Protein AF-A0A929SF60-F1 (afdb_monomer)

Radius of gyration: 30.26 Å; Cα contacts (8 Å, |Δi|>4): 138; chains: 1; bounding box: 80×78×51 Å

pLDDT: mean 71.95, std 26.66, range [25.8, 98.5]

Structure (mmCIF, N/CA/C/O backbone):
data_AF-A0A929SF60-F1
#
_entry.id   AF-A0A929SF60-F1
#
loop_
_atom_site.group_PDB
_atom_site.id
_atom_site.type_symbol
_atom_site.label_atom_id
_atom_site.label_alt_id
_atom_site.label_comp_id
_atom_site.label_asym_id
_atom_site.label_entity_id
_atom_site.label_seq_id
_atom_site.pdbx_PDB_ins_code
_atom_site.Cartn_x
_atom_site.Cartn_y
_atom_site.Cartn_z
_atom_site.occupancy
_atom_site.B_iso_or_equiv
_atom_site.auth_seq_id
_atom_site.auth_comp_id
_atom_site.auth_asym_id
_atom_site.auth_atom_id
_atom_site.pdbx_PDB_model_num
ATOM 1 N N . MET A 1 1 ? 50.864 25.978 -4.016 1.00 61.94 1 MET A N 1
ATOM 2 C CA . MET A 1 1 ? 49.832 26.720 -3.257 1.00 61.94 1 MET A CA 1
ATOM 3 C C . MET A 1 1 ? 49.619 26.031 -1.925 1.00 61.94 1 MET A C 1
ATOM 5 O O . MET A 1 1 ? 49.206 24.877 -1.907 1.00 61.94 1 MET A O 1
ATOM 9 N N . ASP A 1 2 ? 49.943 26.700 -0.820 1.00 80.94 2 ASP A N 1
ATOM 10 C CA . ASP A 1 2 ? 49.807 26.101 0.508 1.00 80.94 2 ASP A CA 1
ATOM 11 C C . ASP A 1 2 ? 48.341 25.858 0.858 1.00 80.94 2 ASP A C 1
ATOM 13 O O . ASP A 1 2 ? 47.473 26.694 0.596 1.00 80.94 2 ASP A O 1
ATOM 17 N N . LYS A 1 3 ? 48.060 24.749 1.550 1.00 77.06 3 LYS A N 1
ATOM 18 C CA . LYS A 1 3 ? 46.711 24.427 2.057 1.00 77.06 3 LYS A CA 1
ATOM 19 C C . LYS A 1 3 ? 46.142 25.547 2.940 1.00 77.06 3 LYS A C 1
ATOM 21 O O . LYS A 1 3 ? 44.930 25.709 3.045 1.00 77.06 3 LYS A O 1
ATOM 26 N N . ARG A 1 4 ? 47.020 26.345 3.560 1.00 77.06 4 ARG A N 1
ATOM 27 C CA . ARG A 1 4 ? 46.661 27.539 4.334 1.00 77.06 4 ARG A CA 1
ATOM 28 C C . ARG A 1 4 ? 46.223 28.704 3.439 1.00 77.06 4 ARG A C 1
ATOM 30 O O . ARG A 1 4 ? 45.307 29.421 3.818 1.00 77.06 4 ARG A O 1
ATOM 37 N N . MET A 1 5 ? 46.819 28.868 2.258 1.00 79.25 5 MET A N 1
ATOM 38 C CA . MET A 1 5 ? 46.410 29.895 1.294 1.00 79.25 5 MET A CA 1
ATOM 39 C C . MET A 1 5 ? 45.082 29.556 0.620 1.00 79.25 5 MET A C 1
ATOM 41 O O . MET A 1 5 ? 44.247 30.443 0.485 1.00 79.25 5 MET A O 1
ATOM 45 N N . TRP A 1 6 ? 44.824 28.286 0.293 1.00 82.81 6 TRP A N 1
ATOM 46 C CA . TRP A 1 6 ? 43.541 27.893 -0.306 1.00 82.81 6 TRP A CA 1
ATOM 47 C C . TRP A 1 6 ? 42.359 28.178 0.635 1.00 82.81 6 TRP A C 1
ATOM 49 O O . TRP A 1 6 ? 41.356 28.744 0.214 1.00 82.81 6 TRP A O 1
ATOM 59 N N . LYS A 1 7 ? 42.502 27.915 1.939 1.00 82.12 7 LYS A N 1
ATOM 60 C CA . LYS A 1 7 ? 41.461 28.248 2.929 1.00 82.12 7 LYS A CA 1
ATOM 61 C C . LYS A 1 7 ? 41.169 29.751 3.001 1.00 82.12 7 LYS A C 1
ATOM 63 O O . LYS A 1 7 ? 40.013 30.135 3.130 1.00 82.12 7 LYS A O 1
ATOM 68 N N . LYS A 1 8 ? 42.200 30.598 2.884 1.00 84.62 8 LYS A N 1
ATOM 69 C CA . LYS A 1 8 ? 42.046 32.063 2.881 1.00 84.62 8 LYS A CA 1
ATOM 70 C C . LYS A 1 8 ? 41.385 32.563 1.597 1.00 84.62 8 LYS A C 1
ATOM 72 O O . LYS A 1 8 ? 40.522 33.426 1.672 1.00 84.62 8 LYS A O 1
ATOM 77 N N . ILE A 1 9 ? 41.745 31.987 0.449 1.00 85.94 9 ILE A N 1
ATOM 78 C CA . ILE A 1 9 ? 41.127 32.305 -0.846 1.00 85.94 9 ILE A CA 1
ATOM 79 C C . ILE A 1 9 ? 39.647 31.911 -0.836 1.00 85.94 9 ILE A C 1
ATOM 81 O O . ILE A 1 9 ? 38.809 32.726 -1.198 1.00 85.94 9 ILE A O 1
ATOM 85 N N . LEU A 1 10 ? 39.313 30.709 -0.350 1.00 84.06 10 LEU A N 1
ATOM 86 C CA . LEU A 1 10 ? 37.928 30.239 -0.262 1.00 84.06 10 LEU A CA 1
ATOM 87 C C . LEU A 1 10 ? 37.089 31.104 0.692 1.00 84.06 10 LEU A C 1
ATOM 89 O O . LEU A 1 10 ? 35.968 31.468 0.356 1.00 84.06 10 LEU A O 1
ATOM 93 N N . ALA A 1 11 ? 37.647 31.488 1.845 1.00 84.38 11 ALA A N 1
ATOM 94 C CA . ALA A 1 11 ? 36.975 32.386 2.783 1.00 84.38 11 ALA A CA 1
ATOM 95 C C . ALA A 1 11 ? 36.730 33.782 2.183 1.00 84.38 11 ALA A C 1
ATOM 97 O O . ALA A 1 11 ? 35.664 34.355 2.384 1.00 84.38 11 ALA A O 1
ATOM 98 N N . MET A 1 12 ? 37.686 34.319 1.418 1.00 81.38 12 MET A N 1
ATOM 99 C CA . MET A 1 12 ? 37.534 35.625 0.771 1.00 81.38 12 MET A CA 1
ATOM 100 C C . MET A 1 12 ? 36.503 35.587 -0.370 1.00 81.38 12 MET A C 1
ATOM 102 O O . MET A 1 12 ? 35.733 36.529 -0.526 1.00 81.38 12 MET A O 1
ATOM 106 N N . LEU A 1 13 ? 36.438 34.482 -1.122 1.00 78.44 13 LEU A N 1
ATOM 107 C CA . LEU A 1 13 ? 35.456 34.272 -2.193 1.00 78.44 13 LEU A CA 1
ATOM 108 C C . LEU A 1 13 ? 34.022 34.167 -1.649 1.00 78.44 13 LEU A C 1
ATOM 110 O O . LEU A 1 13 ? 33.112 34.763 -2.215 1.00 78.44 13 LEU A O 1
ATOM 114 N N . LEU A 1 14 ? 33.842 33.475 -0.518 1.00 76.31 14 LEU A N 1
ATOM 115 C CA . LEU A 1 14 ? 32.549 33.359 0.167 1.00 76.31 14 LEU A CA 1
ATOM 116 C C . LEU A 1 14 ? 32.088 34.684 0.795 1.00 76.31 14 LEU A C 1
ATOM 118 O O . LEU A 1 14 ? 30.892 34.961 0.827 1.00 76.31 14 LEU A O 1
ATOM 122 N N . LEU A 1 15 ? 33.016 35.525 1.268 1.00 68.81 15 LEU A N 1
ATOM 123 C CA . LEU A 1 15 ? 32.669 36.863 1.759 1.00 68.81 15 LEU A CA 1
ATOM 124 C C . LEU A 1 15 ? 32.205 37.792 0.627 1.00 68.81 15 LEU A C 1
ATOM 126 O O . LEU A 1 15 ? 31.273 38.567 0.823 1.00 68.81 15 LEU A O 1
ATOM 130 N N . MET A 1 16 ? 32.826 37.710 -0.554 1.00 70.62 16 MET A N 1
ATOM 131 C CA . MET A 1 16 ? 32.491 38.578 -1.692 1.00 70.62 16 MET A CA 1
ATOM 132 C C . MET A 1 16 ? 31.158 38.217 -2.367 1.00 70.62 16 MET A C 1
ATOM 134 O O . MET A 1 16 ? 30.567 39.075 -3.017 1.00 70.62 16 MET A O 1
ATOM 138 N N . SER A 1 17 ? 30.640 36.995 -2.192 1.00 64.25 17 SER A N 1
ATOM 139 C CA . SER A 1 17 ? 29.335 36.593 -2.745 1.00 64.25 17 SER A CA 1
ATOM 140 C C . SER A 1 17 ? 28.125 37.077 -1.934 1.00 64.25 17 SER A C 1
ATOM 142 O O . SER A 1 17 ? 26.998 36.965 -2.405 1.00 64.25 17 SER A O 1
ATOM 144 N N . CYS A 1 18 ? 28.326 37.623 -0.730 1.00 58.88 18 CYS A N 1
ATOM 145 C CA . CYS A 1 18 ? 27.234 37.980 0.187 1.00 58.88 18 CYS A CA 1
ATOM 146 C C . CYS A 1 18 ? 26.649 39.394 0.001 1.00 58.88 18 CYS A C 1
ATOM 148 O O . CYS A 1 18 ? 25.856 39.829 0.829 1.00 58.88 18 CYS A O 1
ATOM 150 N N . ILE A 1 19 ? 27.008 40.120 -1.063 1.00 62.25 19 ILE A N 1
ATOM 151 C CA . ILE A 1 19 ? 26.533 41.499 -1.313 1.00 62.25 19 ILE A CA 1
ATOM 152 C C . ILE A 1 19 ? 25.651 41.658 -2.565 1.00 62.25 19 ILE A C 1
ATOM 154 O O . ILE A 1 19 ? 25.331 42.781 -2.940 1.00 62.25 19 ILE A O 1
ATOM 158 N N . CYS A 1 20 ? 25.193 40.569 -3.195 1.00 56.03 20 CYS A N 1
ATOM 159 C CA . CYS A 1 20 ? 24.393 40.639 -4.431 1.00 56.03 20 CYS A CA 1
ATOM 160 C C . CYS A 1 20 ? 22.908 40.257 -4.299 1.00 56.03 20 CYS A C 1
ATOM 162 O O . CYS A 1 20 ? 22.281 39.928 -5.302 1.00 56.03 20 CYS A O 1
ATOM 164 N N . THR A 1 21 ? 22.293 40.334 -3.119 1.00 53.12 21 THR A N 1
ATOM 165 C CA . THR A 1 21 ? 20.823 40.278 -3.031 1.00 53.12 21 THR A CA 1
ATOM 166 C C . THR A 1 21 ? 20.242 41.678 -3.186 1.00 53.12 21 THR A C 1
ATOM 168 O O . THR A 1 21 ? 20.015 42.384 -2.205 1.00 53.12 21 THR A O 1
ATOM 171 N N . THR A 1 22 ? 19.996 42.09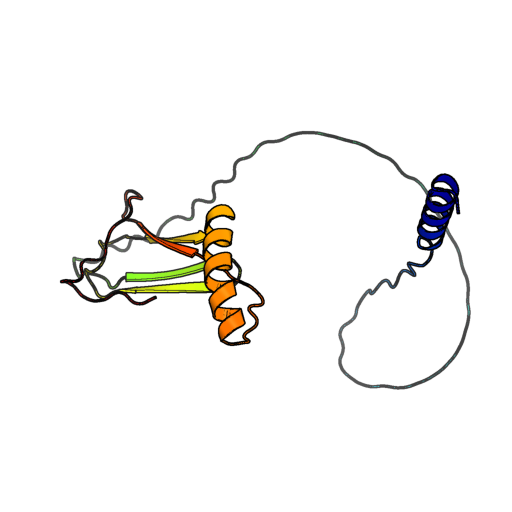1 -4.429 1.00 55.34 22 THR A N 1
ATOM 172 C CA . THR A 1 22 ? 19.021 43.149 -4.700 1.00 55.34 22 THR A CA 1
ATOM 173 C C . THR A 1 22 ? 17.643 42.626 -4.317 1.00 55.34 22 THR A C 1
ATOM 175 O O . THR A 1 22 ? 17.144 41.671 -4.911 1.00 55.34 22 THR A O 1
ATOM 178 N N . VAL A 1 23 ? 17.052 43.242 -3.299 1.00 53.00 23 VAL A N 1
ATOM 179 C CA . VAL A 1 23 ? 15.643 43.092 -2.944 1.00 53.00 23 VAL A CA 1
ATOM 180 C C . VAL A 1 23 ? 14.780 43.514 -4.136 1.00 53.00 23 VAL A C 1
ATOM 182 O O . VAL A 1 23 ? 14.796 44.673 -4.538 1.00 53.00 23 VAL A O 1
ATOM 185 N N . VAL A 1 24 ? 14.035 42.574 -4.717 1.00 50.03 24 VAL A N 1
ATOM 186 C CA . VAL A 1 24 ? 12.850 42.889 -5.520 1.00 50.03 24 VAL A CA 1
ATOM 187 C C . VAL A 1 24 ? 11.657 42.534 -4.636 1.00 50.03 24 VAL A C 1
ATOM 189 O O . VAL A 1 24 ? 11.379 41.368 -4.369 1.00 50.03 24 VAL A O 1
ATOM 192 N N . SER A 1 25 ? 11.045 43.565 -4.057 1.00 41.34 25 SER A N 1
ATOM 193 C CA . SER A 1 25 ? 9.798 43.452 -3.304 1.00 41.34 25 SER A CA 1
ATOM 194 C C . SER A 1 25 ? 8.659 43.552 -4.310 1.00 41.34 25 SER A C 1
ATOM 196 O O . SER A 1 25 ? 8.533 44.566 -4.995 1.00 41.34 25 SER A O 1
ATOM 198 N N . ALA A 1 26 ? 7.883 42.479 -4.447 1.00 48.75 26 ALA A N 1
ATOM 199 C CA . ALA A 1 26 ? 6.670 42.442 -5.247 1.00 48.75 26 ALA A CA 1
ATOM 200 C C . ALA A 1 26 ? 5.474 42.668 -4.315 1.00 48.75 26 ALA A C 1
ATOM 202 O O . ALA A 1 26 ? 5.056 41.758 -3.602 1.00 48.75 26 ALA A O 1
ATOM 203 N N . GLU A 1 27 ? 4.929 43.881 -4.327 1.00 39.22 27 GLU A N 1
ATOM 204 C CA . GLU A 1 27 ? 3.582 44.166 -3.837 1.00 39.22 27 GLU A CA 1
ATOM 205 C C . GLU A 1 27 ? 2.688 44.347 -5.065 1.00 39.22 27 GLU A C 1
ATOM 207 O O . GLU A 1 27 ? 3.047 45.029 -6.026 1.00 39.22 27 GLU A O 1
ATOM 212 N N . GLY A 1 28 ? 1.590 43.595 -5.085 1.00 40.91 28 GLY A N 1
ATOM 213 C CA . GLY A 1 28 ? 0.854 43.288 -6.301 1.00 40.91 28 GLY A CA 1
ATOM 214 C C . GLY A 1 28 ? -0.111 44.359 -6.790 1.00 40.91 28 GLY A C 1
ATOM 215 O O . GLY A 1 28 ? -0.429 45.316 -6.099 1.00 40.91 28 GLY A O 1
ATOM 216 N N . LEU A 1 29 ? -0.691 44.087 -7.957 1.00 33.47 29 LEU A N 1
ATOM 217 C CA . LEU A 1 29 ? -2.112 44.293 -8.196 1.00 33.47 29 LEU A CA 1
ATOM 218 C C . LEU A 1 29 ? -2.554 43.461 -9.404 1.00 33.47 29 LEU A C 1
ATOM 220 O O . LEU A 1 29 ? -1.842 43.339 -10.396 1.00 33.47 29 LEU A O 1
ATOM 224 N N . LYS A 1 30 ? -3.767 42.920 -9.300 1.00 45.50 30 LYS A N 1
ATOM 225 C CA . LYS A 1 30 ? -4.596 42.476 -10.421 1.00 45.50 30 LYS A CA 1
ATOM 226 C C . LYS A 1 30 ? -4.611 43.536 -11.525 1.00 45.50 30 LYS A C 1
ATOM 228 O O . LYS A 1 30 ? -4.933 44.684 -11.232 1.00 45.50 30 LYS A O 1
ATOM 233 N N . SER A 1 31 ? -4.391 43.141 -12.769 1.00 41.59 31 SER A N 1
ATOM 234 C CA . SER A 1 31 ? -5.337 43.337 -13.880 1.00 41.59 31 SER A CA 1
ATOM 235 C C . SER A 1 31 ? -4.675 42.984 -15.206 1.00 41.59 31 SER A C 1
ATOM 237 O O . SER A 1 31 ? -3.492 43.223 -15.430 1.00 41.59 31 SER A O 1
ATOM 239 N N . ASP A 1 32 ? -5.480 42.342 -16.037 1.00 37.22 32 ASP A N 1
ATOM 240 C CA . ASP A 1 32 ? -5.266 42.047 -17.438 1.00 37.22 32 ASP A CA 1
ATOM 241 C C . ASP A 1 32 ? -4.713 43.225 -18.262 1.00 37.22 32 ASP A C 1
ATOM 243 O O . ASP A 1 32 ? -5.171 44.356 -18.127 1.00 37.22 32 ASP A O 1
ATOM 247 N N . ILE A 1 33 ? -3.858 42.859 -19.225 1.00 40.44 33 ILE A N 1
ATOM 248 C CA . ILE A 1 33 ? -3.752 43.441 -20.573 1.00 40.44 33 ILE A CA 1
ATOM 249 C C . ILE A 1 33 ? -2.987 44.777 -20.753 1.00 40.44 33 ILE A C 1
ATOM 251 O O . ILE A 1 33 ? -3.261 45.802 -20.141 1.00 40.44 33 ILE A O 1
ATOM 255 N N . ASP A 1 34 ? -2.093 44.693 -21.748 1.00 32.91 34 ASP A N 1
ATOM 256 C CA . ASP A 1 34 ? -1.426 45.717 -22.567 1.00 32.91 34 ASP A CA 1
ATOM 257 C C . ASP A 1 34 ? -0.092 46.364 -22.114 1.00 32.91 34 ASP A C 1
ATOM 259 O O . ASP A 1 34 ? 0.039 47.048 -21.104 1.00 32.91 34 ASP A O 1
ATOM 263 N N . GLN A 1 35 ? 0.913 46.143 -22.977 1.00 36.78 35 GLN A N 1
ATOM 264 C CA . GLN A 1 35 ? 2.130 46.946 -23.214 1.00 36.78 35 GLN A CA 1
ATOM 265 C C . GLN A 1 35 ? 1.800 48.450 -23.424 1.00 36.78 35 GLN A C 1
ATOM 267 O O . GLN A 1 35 ? 0.642 48.719 -23.741 1.00 36.78 35 GLN A O 1
ATOM 272 N N . PRO A 1 36 ? 2.742 49.443 -23.392 1.00 43.56 36 PRO A N 1
ATOM 273 C CA . PRO A 1 36 ? 4.144 49.385 -23.864 1.00 43.56 36 PRO A CA 1
ATOM 274 C C . PRO A 1 36 ? 5.206 50.267 -23.131 1.00 43.56 36 PRO A C 1
ATOM 276 O O . PRO A 1 36 ? 4.924 51.025 -22.214 1.00 43.56 36 PRO A O 1
ATOM 279 N N . GLU A 1 37 ? 6.453 50.100 -23.598 1.00 32.50 37 GLU A N 1
ATOM 280 C CA . GLU A 1 37 ? 7.680 50.934 -23.599 1.00 32.50 37 GLU A CA 1
ATOM 281 C C . GLU A 1 37 ? 7.888 52.222 -22.744 1.00 32.50 37 GLU A C 1
ATOM 283 O O . GLU A 1 37 ? 7.073 53.135 -22.706 1.00 32.50 37 GLU A O 1
ATOM 288 N N . ALA A 1 38 ? 9.162 52.348 -22.310 1.00 32.47 38 ALA A N 1
ATOM 289 C CA . ALA A 1 38 ? 10.038 53.544 -22.292 1.00 32.47 38 ALA A CA 1
ATOM 290 C C . ALA A 1 38 ? 10.239 54.417 -21.011 1.00 32.47 38 ALA A C 1
ATOM 292 O O . ALA A 1 38 ? 9.414 55.238 -20.643 1.00 32.47 38 ALA A O 1
ATOM 293 N N . VAL A 1 39 ? 11.497 54.370 -20.514 1.00 27.67 39 VAL A N 1
ATOM 294 C CA . VAL A 1 39 ? 12.434 55.506 -20.248 1.00 27.67 39 VAL A CA 1
ATOM 295 C C . VAL A 1 39 ? 12.392 56.320 -18.915 1.00 27.67 39 VAL A C 1
ATOM 297 O O . VAL A 1 39 ? 11.463 57.053 -18.625 1.00 27.67 39 VAL A O 1
ATOM 300 N N . LYS A 1 40 ? 13.564 56.288 -18.235 1.00 30.19 40 LYS A N 1
ATOM 301 C CA . LYS A 1 40 ? 14.291 57.270 -17.366 1.00 30.19 40 LYS A CA 1
ATOM 302 C C . LYS A 1 40 ? 13.720 57.862 -16.049 1.00 30.19 40 LYS A C 1
ATOM 304 O O . LYS A 1 40 ? 12.840 58.704 -16.057 1.00 30.19 40 LYS A O 1
ATOM 309 N N . ALA A 1 41 ? 14.548 57.634 -15.017 1.00 32.19 41 ALA A N 1
ATOM 310 C CA . ALA A 1 41 ? 15.227 58.575 -14.098 1.00 32.19 41 ALA A CA 1
ATOM 311 C C . ALA A 1 41 ? 14.503 59.310 -12.944 1.00 32.19 41 ALA A C 1
ATOM 313 O O . ALA A 1 41 ? 13.598 60.104 -13.147 1.00 32.19 41 ALA A O 1
ATOM 314 N N . GLU A 1 42 ? 15.157 59.133 -11.782 1.00 29.08 42 GLU A N 1
ATOM 315 C CA . GLU A 1 42 ? 15.337 60.007 -10.607 1.00 29.08 42 GLU A CA 1
ATOM 316 C C . GLU A 1 42 ? 14.140 60.409 -9.739 1.00 29.08 42 GLU A C 1
ATOM 318 O O . GLU A 1 42 ? 13.203 61.043 -10.205 1.00 29.08 42 GLU A O 1
ATOM 323 N N . SER A 1 43 ? 14.276 60.163 -8.423 1.00 28.41 43 SER A N 1
ATOM 324 C CA . SER A 1 43 ? 14.264 61.206 -7.374 1.00 28.41 43 SER A CA 1
ATOM 325 C C . SER A 1 43 ? 14.083 60.607 -5.959 1.00 28.41 43 SER A C 1
ATOM 327 O O . SER A 1 43 ? 13.146 59.851 -5.740 1.00 28.41 43 SER A O 1
ATOM 329 N N . VAL A 1 44 ? 15.011 60.966 -5.050 1.00 27.34 44 VAL A N 1
ATOM 330 C CA . VAL A 1 44 ? 14.967 61.177 -3.569 1.00 27.34 44 VAL A CA 1
ATOM 331 C C . VAL A 1 44 ? 13.668 60.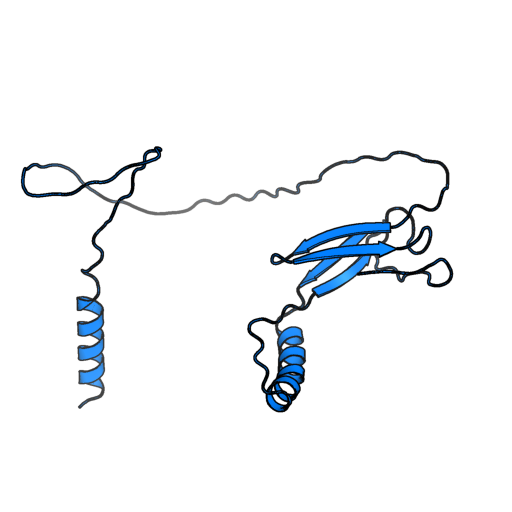833 -2.792 1.00 27.34 44 VAL A C 1
ATOM 333 O O . VAL A 1 44 ? 12.577 61.053 -3.288 1.00 27.34 44 VAL A O 1
ATOM 336 N N . GLU A 1 45 ? 13.655 60.358 -1.536 1.00 28.62 45 GLU A N 1
ATOM 337 C CA . GLU A 1 45 ? 14.455 60.731 -0.357 1.00 28.62 45 GLU A CA 1
ATOM 338 C C . GLU A 1 45 ? 14.169 59.785 0.851 1.00 28.62 45 GLU A C 1
ATOM 340 O O . GLU A 1 45 ? 13.157 59.094 0.881 1.00 28.62 45 GLU A O 1
ATOM 345 N N . ALA A 1 46 ? 15.093 59.806 1.827 1.00 30.66 46 ALA A N 1
ATOM 346 C CA . ALA A 1 46 ? 15.093 59.420 3.260 1.00 30.66 46 ALA A CA 1
ATOM 347 C C . ALA A 1 46 ? 13.749 59.037 3.967 1.00 30.66 46 ALA A C 1
ATOM 349 O O . ALA A 1 46 ? 12.697 59.557 3.640 1.00 30.66 46 ALA A O 1
ATOM 350 N N . LYS A 1 47 ? 13.676 58.260 5.067 1.00 25.80 47 LYS A N 1
ATOM 351 C CA . LYS A 1 47 ? 14.518 58.217 6.281 1.00 25.80 47 LYS A CA 1
ATOM 352 C C . LYS A 1 47 ? 13.946 57.190 7.289 1.00 25.80 47 LYS A C 1
ATOM 354 O O . LYS A 1 47 ? 12.733 57.048 7.352 1.00 25.80 47 LYS A O 1
ATOM 359 N N . SER A 1 48 ? 14.807 56.718 8.207 1.00 32.09 48 SER A N 1
ATOM 360 C CA . SER A 1 48 ? 14.493 56.311 9.606 1.00 32.09 48 SER A CA 1
ATOM 361 C C . SER A 1 48 ? 13.789 54.956 9.794 1.00 32.09 48 SER A C 1
ATOM 363 O O . SER A 1 48 ? 12.852 54.659 9.077 1.00 32.09 48 SER A O 1
ATOM 365 N N . GLY A 1 49 ? 14.115 54.057 10.726 1.00 30.20 49 GLY A N 1
ATOM 366 C CA . GLY A 1 49 ? 15.028 53.951 11.875 1.00 30.20 49 GLY A CA 1
ATOM 367 C C . GLY A 1 49 ? 14.701 52.577 12.512 1.00 30.20 49 GLY A C 1
ATOM 368 O O . GLY A 1 49 ? 13.544 52.181 12.516 1.00 30.20 49 GLY A O 1
ATOM 369 N N . ASP A 1 50 ? 15.667 51.689 12.732 1.00 26.86 50 ASP A N 1
ATOM 370 C CA . ASP A 1 50 ? 16.430 51.484 13.976 1.00 26.86 50 ASP A CA 1
ATOM 371 C C . ASP A 1 50 ? 15.959 50.249 14.789 1.00 26.86 50 ASP A C 1
ATOM 373 O O . ASP A 1 50 ? 14.791 50.121 15.125 1.00 26.86 50 ASP A O 1
ATOM 377 N N . THR A 1 51 ? 16.940 49.367 15.042 1.00 27.20 51 THR A N 1
ATOM 378 C CA . THR A 1 51 ? 17.142 48.366 16.124 1.00 27.20 51 THR A CA 1
ATOM 379 C C . THR A 1 51 ? 16.036 47.343 16.468 1.00 27.20 51 THR A C 1
ATOM 381 O O . THR A 1 51 ? 14.917 47.665 16.823 1.00 27.20 51 THR A O 1
ATOM 384 N N . SER A 1 52 ? 16.250 46.031 16.289 1.00 38.78 52 SER A N 1
ATOM 385 C CA . SER A 1 52 ? 17.131 45.087 17.019 1.00 38.78 52 SER A CA 1
ATOM 386 C C . SER A 1 52 ? 16.728 44.792 18.471 1.00 38.78 52 SER A C 1
ATOM 388 O O . SER A 1 52 ? 16.846 45.669 19.325 1.00 38.78 52 SER A O 1
ATOM 390 N N . LYS A 1 53 ? 16.381 43.510 18.714 1.00 30.53 53 LYS A N 1
ATOM 391 C CA . LYS A 1 53 ? 16.606 42.631 19.896 1.00 30.53 53 LYS A CA 1
ATOM 392 C C . LYS A 1 53 ? 15.344 41.827 20.217 1.00 30.53 53 LYS A C 1
ATOM 394 O O . LYS A 1 53 ? 14.250 42.343 20.069 1.00 30.53 53 LYS A O 1
ATOM 399 N N . ASP A 1 54 ? 15.363 40.633 20.788 1.00 31.94 54 ASP A N 1
ATOM 400 C CA . ASP A 1 54 ? 16.281 39.497 20.931 1.00 31.94 54 ASP A CA 1
ATOM 401 C C . ASP A 1 54 ? 15.426 38.439 21.673 1.00 31.94 54 ASP A C 1
ATOM 403 O O . ASP A 1 54 ? 14.480 38.787 22.377 1.00 31.94 54 ASP A O 1
ATOM 407 N N . ALA A 1 55 ? 15.802 37.171 21.558 1.00 32.56 55 ALA A N 1
ATOM 408 C CA . ALA A 1 55 ? 15.676 36.153 22.599 1.00 32.56 55 ALA A CA 1
ATOM 409 C C . ALA A 1 55 ? 14.300 35.800 23.243 1.00 32.56 55 ALA A C 1
ATOM 411 O O . ALA A 1 55 ? 13.846 36.407 24.205 1.00 32.56 55 ALA A O 1
ATOM 412 N N . ARG A 1 56 ? 13.874 34.563 22.922 1.00 28.44 56 ARG A N 1
ATOM 413 C CA . ARG A 1 56 ? 13.928 33.392 23.840 1.00 28.44 56 ARG A CA 1
ATOM 414 C C . ARG A 1 56 ? 12.699 33.039 24.725 1.00 28.44 56 ARG A C 1
ATOM 416 O O . ARG A 1 56 ? 12.464 33.636 25.762 1.00 28.44 56 ARG A O 1
ATOM 423 N N . VAL A 1 57 ? 12.159 31.848 24.404 1.00 34.50 57 VAL A N 1
ATOM 424 C CA . VAL A 1 57 ? 11.673 30.724 25.261 1.00 34.50 57 VAL A CA 1
ATOM 425 C C . VAL A 1 57 ? 10.355 30.837 26.042 1.00 34.50 57 VAL A C 1
ATOM 427 O O . VAL A 1 57 ? 10.206 31.640 26.952 1.00 34.50 57 VAL A O 1
ATOM 430 N N . GLY A 1 58 ? 9.508 29.822 25.812 1.00 28.56 58 GLY A N 1
ATOM 431 C CA . GLY A 1 58 ? 8.495 29.282 26.735 1.00 28.56 58 GLY A CA 1
ATOM 432 C C . GLY A 1 58 ? 7.404 28.535 25.954 1.00 28.56 58 GLY A C 1
ATOM 433 O O . GLY A 1 58 ? 6.574 29.170 25.331 1.00 28.56 58 GLY A O 1
ATOM 434 N N . LYS A 1 59 ? 7.521 27.223 25.710 1.00 37.34 59 LYS A N 1
ATOM 435 C CA . LYS A 1 59 ? 6.923 26.109 26.483 1.00 37.34 59 LYS A CA 1
ATOM 436 C C . LYS A 1 59 ? 5.382 26.140 26.602 1.00 37.34 59 LYS A C 1
ATOM 438 O O . LYS A 1 59 ? 4.849 26.802 27.482 1.00 37.34 59 LYS A O 1
ATOM 443 N N . SER A 1 60 ? 4.718 25.305 25.802 1.00 35.19 60 SER A N 1
ATOM 444 C CA . SER A 1 60 ? 3.449 24.569 26.042 1.00 35.19 60 SER A CA 1
ATOM 445 C C . SER A 1 60 ? 3.262 23.673 24.795 1.00 35.19 60 SER A C 1
ATOM 447 O O . SER A 1 60 ? 3.498 24.153 23.697 1.00 35.19 60 SER A O 1
ATOM 449 N N . LEU A 1 61 ? 3.185 22.335 24.818 1.00 39.09 61 LEU A N 1
ATOM 450 C CA . LEU A 1 61 ? 2.254 21.389 25.456 1.00 39.09 61 LEU A CA 1
ATOM 451 C C . LEU A 1 61 ? 0.775 21.683 25.155 1.00 39.09 61 LEU A C 1
ATOM 453 O O . LEU A 1 61 ? 0.141 22.463 25.858 1.00 39.09 61 LEU A O 1
ATOM 457 N N . SER A 1 62 ? 0.285 21.044 24.092 1.00 35.50 62 SER A N 1
ATOM 458 C CA . SER A 1 62 ? -1.093 20.596 23.783 1.00 35.50 62 SER A CA 1
ATOM 459 C C . SER A 1 62 ? -0.949 19.855 22.440 1.00 35.50 62 SER A C 1
ATOM 461 O O . SER A 1 62 ? -0.445 20.431 21.484 1.00 35.50 62 SER A O 1
ATOM 463 N N . GLU A 1 63 ? -0.976 18.520 22.375 1.00 41.38 63 GLU A N 1
ATOM 464 C CA . GLU A 1 63 ? -2.190 17.686 22.355 1.00 41.38 63 GLU A CA 1
ATOM 465 C C . GLU A 1 63 ? -3.318 18.356 21.580 1.00 41.38 63 GLU A C 1
ATOM 467 O O . GLU A 1 63 ? -4.040 19.175 22.133 1.00 41.38 63 GLU A O 1
ATOM 472 N N . ASP A 1 64 ? -3.438 17.983 20.307 1.00 35.97 64 ASP A N 1
ATOM 473 C CA . ASP A 1 64 ? -4.680 18.127 19.568 1.00 35.97 64 ASP A CA 1
ATOM 474 C C . ASP A 1 64 ? -4.901 16.843 18.764 1.00 35.97 64 ASP A C 1
ATOM 476 O O . ASP A 1 64 ? -4.269 16.558 17.743 1.00 35.97 64 ASP A O 1
ATOM 480 N N . ALA A 1 65 ? -5.694 15.981 19.392 1.00 43.97 65 ALA A N 1
ATOM 481 C CA . ALA A 1 65 ? -6.316 14.830 18.790 1.00 43.97 65 ALA A CA 1
ATOM 482 C C . ALA A 1 65 ? -7.562 15.340 18.066 1.00 43.97 65 ALA A C 1
ATOM 484 O O . ALA A 1 65 ? -8.587 15.573 18.701 1.00 43.97 65 ALA A O 1
ATOM 485 N N . GLU A 1 66 ? -7.484 15.496 16.748 1.00 37.00 66 GLU A N 1
ATOM 486 C CA . GLU A 1 66 ? -8.687 15.727 15.952 1.00 37.00 66 GLU A CA 1
ATOM 487 C C . GLU A 1 66 ? -9.342 14.384 15.626 1.00 37.00 66 GLU A C 1
ATOM 489 O O . GLU A 1 66 ? -9.099 13.731 14.608 1.00 37.00 66 GLU A O 1
ATOM 494 N N . THR A 1 67 ? -10.158 13.963 16.588 1.00 37.44 67 THR A N 1
ATOM 495 C CA . THR A 1 67 ? -11.296 13.067 16.412 1.00 37.44 67 THR A CA 1
ATOM 496 C C . THR A 1 67 ? -12.300 13.757 15.491 1.00 37.44 67 THR A C 1
ATOM 498 O O . THR A 1 67 ? -12.858 14.791 15.850 1.00 37.44 67 THR A O 1
ATOM 501 N N . VAL A 1 68 ? -12.553 13.181 14.316 1.00 40.69 68 VAL A N 1
ATOM 502 C CA . VAL A 1 68 ? -13.723 13.531 13.501 1.00 40.69 68 VAL A CA 1
ATOM 503 C C . VAL A 1 68 ? -14.729 12.387 13.619 1.00 40.69 68 VAL A C 1
ATOM 505 O O . VAL A 1 68 ? -14.550 11.314 13.040 1.00 40.69 68 VAL A O 1
ATOM 508 N N . GLU A 1 69 ? -15.734 12.653 14.454 1.00 41.78 69 GLU A N 1
ATOM 509 C CA . GLU A 1 69 ? -17.013 11.953 14.635 1.00 41.78 69 GLU A CA 1
ATOM 510 C C . GLU A 1 69 ? -17.722 11.765 13.278 1.00 41.78 69 GLU A C 1
ATOM 512 O O . GLU A 1 69 ? -17.759 12.667 12.445 1.00 41.78 69 GLU A O 1
ATOM 517 N N . GLU A 1 70 ? -18.053 10.526 12.921 1.00 42.78 70 GLU A N 1
ATOM 518 C CA . GLU A 1 70 ? -19.388 9.913 13.043 1.00 42.78 70 GLU A CA 1
ATOM 519 C C . GLU A 1 70 ? -20.304 10.186 11.838 1.00 42.78 70 GLU A C 1
ATOM 521 O O . GLU A 1 70 ? -20.787 11.286 11.587 1.00 42.78 70 GLU A O 1
ATOM 526 N N . SER A 1 71 ? -20.605 9.113 11.113 1.00 38.28 71 SER A N 1
ATOM 527 C CA . SER A 1 71 ? -21.910 8.900 10.491 1.00 38.28 71 SER A CA 1
ATOM 528 C C . SER A 1 71 ? -22.133 7.392 10.474 1.00 38.28 71 SER A C 1
ATOM 530 O O . SER A 1 71 ? -21.679 6.683 9.578 1.00 38.28 71 SER A O 1
ATOM 532 N N . GLN A 1 72 ? -22.730 6.890 11.557 1.00 45.62 72 GLN A N 1
ATOM 533 C CA . GLN A 1 72 ? -23.371 5.583 11.581 1.00 45.62 72 GLN A CA 1
ATOM 534 C C . GLN A 1 72 ? -24.735 5.729 10.905 1.00 45.62 72 GLN A C 1
ATOM 536 O O . GLN A 1 72 ? -25.646 6.318 11.479 1.00 45.62 72 GLN A O 1
ATOM 541 N N . GLU A 1 73 ? -24.892 5.159 9.715 1.00 42.47 73 GLU A N 1
ATOM 542 C CA . GLU A 1 73 ? -26.208 4.743 9.243 1.00 42.47 73 GLU A CA 1
ATOM 543 C C . GLU A 1 73 ? -26.307 3.229 9.419 1.00 42.47 73 GLU A C 1
ATOM 545 O O . GLU A 1 73 ? -25.523 2.456 8.872 1.00 42.47 73 GLU A O 1
ATOM 550 N N . ALA A 1 74 ? -27.242 2.811 10.270 1.00 45.47 74 ALA A N 1
ATOM 551 C CA . ALA A 1 74 ? -27.639 1.424 10.394 1.00 45.47 74 ALA A CA 1
ATOM 552 C C . ALA A 1 74 ? -28.467 1.056 9.155 1.00 45.47 74 ALA A C 1
ATOM 554 O O . ALA A 1 74 ? -29.619 1.471 9.037 1.00 45.47 74 ALA A O 1
ATOM 555 N N . VAL A 1 75 ? -27.872 0.280 8.249 1.00 43.44 75 VAL A N 1
ATOM 556 C CA . VAL A 1 75 ? -28.567 -0.376 7.139 1.00 43.44 75 VAL A CA 1
ATOM 557 C C . VAL A 1 75 ? -28.463 -1.884 7.340 1.00 43.44 75 VAL A C 1
ATOM 559 O O . VAL A 1 75 ? -27.401 -2.433 7.625 1.00 43.44 75 VAL A O 1
ATOM 562 N N . GLU A 1 76 ? -29.615 -2.536 7.271 1.00 43.06 76 GLU A N 1
ATOM 563 C CA . GLU A 1 76 ? -29.805 -3.971 7.433 1.00 43.06 76 GLU A CA 1
ATOM 564 C C . GLU A 1 76 ? -29.030 -4.756 6.353 1.00 43.06 76 GLU A C 1
ATOM 566 O O . GLU A 1 76 ? -29.336 -4.653 5.170 1.00 43.06 76 GLU A O 1
ATOM 571 N N . ASP A 1 77 ? -28.011 -5.500 6.802 1.00 49.34 77 ASP A N 1
ATOM 572 C CA . ASP A 1 77 ? -27.316 -6.681 6.242 1.00 49.34 77 ASP A CA 1
ATOM 573 C C . ASP A 1 77 ? -27.318 -6.913 4.714 1.00 49.34 77 ASP A C 1
ATOM 575 O O . ASP A 1 77 ? -27.508 -8.030 4.228 1.00 49.34 77 ASP A O 1
ATOM 579 N N . ALA A 1 78 ? -27.066 -5.869 3.929 1.00 59.84 78 ALA A N 1
ATOM 580 C CA . ALA A 1 78 ? -26.467 -6.025 2.612 1.00 59.84 78 ALA A CA 1
ATOM 581 C C . ALA A 1 78 ? -24.948 -5.905 2.787 1.00 59.84 78 ALA A C 1
ATOM 583 O O . ALA A 1 78 ? -24.471 -4.902 3.316 1.00 59.84 78 ALA A O 1
ATOM 584 N N . GLU A 1 79 ? -24.183 -6.919 2.371 1.00 71.12 79 GLU A N 1
ATOM 585 C CA . GLU A 1 79 ? -22.721 -6.812 2.330 1.00 71.12 79 GLU A CA 1
ATOM 586 C C . GLU A 1 79 ? -22.363 -5.578 1.463 1.00 71.12 79 GLU A C 1
ATOM 588 O O . GLU A 1 79 ? -22.715 -5.499 0.285 1.00 71.12 79 GLU A O 1
ATOM 593 N N . GLU A 1 80 ? -21.738 -4.560 2.055 1.00 82.75 80 GLU A N 1
ATOM 594 C CA . GLU A 1 80 ? -21.365 -3.334 1.342 1.00 82.75 80 GLU A CA 1
ATOM 595 C C . GLU A 1 80 ? -20.049 -3.534 0.586 1.00 82.75 80 GLU A C 1
ATOM 597 O O . GLU A 1 80 ? -19.119 -4.183 1.074 1.00 82.75 80 GLU A O 1
ATOM 602 N N . ALA A 1 81 ? -19.950 -2.954 -0.612 1.00 92.62 81 ALA A N 1
ATOM 603 C CA . ALA A 1 81 ? -18.704 -2.948 -1.370 1.00 92.62 81 ALA A CA 1
ATOM 604 C C . ALA A 1 81 ? -17.667 -2.055 -0.674 1.00 92.62 81 ALA A C 1
ATOM 606 O O . ALA A 1 81 ? -17.945 -0.900 -0.346 1.00 92.62 81 ALA A O 1
ATOM 607 N N . PHE A 1 82 ? -16.447 -2.556 -0.499 1.00 97.19 82 PHE A N 1
ATOM 608 C CA . PHE A 1 82 ? -15.364 -1.760 0.068 1.00 97.19 82 PHE A CA 1
ATOM 609 C C . PHE A 1 82 ? -14.818 -0.806 -0.995 1.00 97.19 82 PHE A C 1
A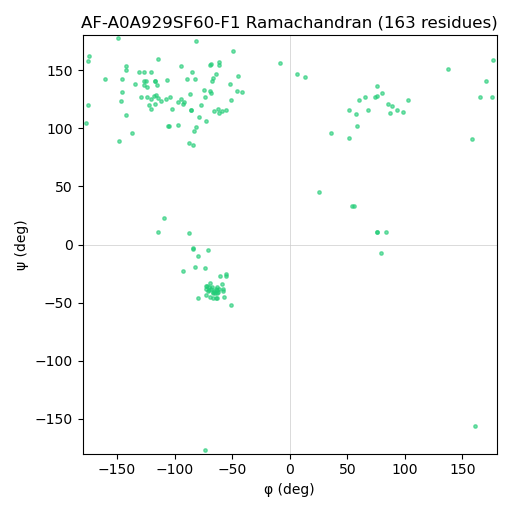TOM 611 O O . PHE A 1 82 ? -14.323 -1.252 -2.026 1.00 97.19 82 PHE A O 1
ATOM 618 N N . GLN A 1 83 ? -14.881 0.504 -0.763 1.00 97.69 83 GLN A N 1
ATOM 619 C CA . GLN A 1 83 ? -14.245 1.505 -1.623 1.00 97.69 83 GLN A CA 1
ATOM 620 C C . GLN A 1 83 ? -13.682 2.621 -0.754 1.00 97.69 83 GLN A C 1
ATOM 622 O O . GLN A 1 83 ? -14.437 3.361 -0.127 1.00 97.69 83 GLN A O 1
ATOM 627 N N . GLN A 1 84 ? -12.359 2.730 -0.692 1.00 98.12 84 GLN A N 1
ATOM 628 C CA . GLN A 1 84 ? -11.694 3.767 0.089 1.00 98.12 84 GLN A CA 1
ATOM 629 C C . GLN A 1 84 ? -10.461 4.283 -0.629 1.00 98.12 84 GLN A C 1
ATOM 631 O O . GLN A 1 84 ? -9.792 3.555 -1.361 1.00 98.12 84 GLN A O 1
ATOM 636 N N . GLU A 1 85 ? -10.154 5.551 -0.384 1.00 98.12 85 GLU A N 1
ATOM 637 C CA . GLU A 1 85 ? -9.037 6.234 -1.016 1.00 98.12 85 GLU A CA 1
ATOM 638 C C . GLU A 1 85 ? -8.186 6.945 0.027 1.00 98.12 85 GLU A C 1
ATOM 640 O O . GLU A 1 85 ? -8.677 7.396 1.066 1.00 98.12 85 GLU A O 1
ATOM 645 N N . LYS A 1 86 ? -6.887 7.040 -0.246 1.00 98.19 86 LYS A N 1
ATOM 646 C CA . LYS A 1 86 ? -5.948 7.766 0.597 1.00 98.19 86 LYS A CA 1
ATOM 647 C C . LYS A 1 86 ? -4.858 8.404 -0.240 1.00 98.19 86 LYS A C 1
ATOM 649 O O . LYS A 1 86 ? -4.125 7.717 -0.946 1.00 98.19 86 LYS A O 1
ATOM 654 N N . GLU A 1 87 ? -4.724 9.717 -0.113 1.00 97.75 87 GLU A N 1
ATOM 655 C CA . GLU A 1 87 ? -3.611 10.448 -0.704 1.00 97.75 87 GLU A CA 1
ATOM 656 C C . GLU A 1 87 ? -2.405 10.453 0.243 1.00 97.75 87 GLU A C 1
ATOM 658 O O . GLU A 1 87 ? -2.517 10.770 1.431 1.00 97.75 87 GLU A O 1
ATOM 663 N N . ILE A 1 88 ? -1.233 10.091 -0.277 1.00 96.25 88 ILE A N 1
ATOM 664 C CA . ILE A 1 88 ? 0.032 10.136 0.452 1.00 96.25 88 ILE A CA 1
ATOM 665 C C . ILE A 1 88 ? 1.176 10.490 -0.498 1.00 96.25 88 ILE A C 1
ATOM 667 O O . ILE A 1 88 ? 1.339 9.896 -1.556 1.00 96.25 88 ILE A O 1
ATOM 671 N N . SER A 1 89 ? 2.014 11.456 -0.109 1.00 94.00 89 SER A N 1
ATOM 672 C CA . SER A 1 89 ? 3.139 11.931 -0.941 1.00 94.00 89 SER A CA 1
ATOM 673 C C . SER A 1 89 ? 2.725 12.370 -2.362 1.00 94.00 89 SER A C 1
ATOM 675 O O . SER A 1 89 ? 3.495 12.183 -3.298 1.00 94.00 89 SER A O 1
ATOM 677 N N . GLY A 1 90 ? 1.518 12.928 -2.528 1.00 95.25 90 GLY A N 1
ATOM 678 C CA . GLY A 1 90 ? 0.983 13.349 -3.831 1.00 95.25 90 GLY A CA 1
ATOM 679 C C . GLY A 1 90 ? 0.489 12.205 -4.727 1.00 95.25 90 GLY A C 1
ATOM 680 O O . GLY A 1 90 ? 0.232 12.427 -5.907 1.00 95.25 90 GLY A O 1
ATOM 681 N N . VAL A 1 91 ? 0.371 10.984 -4.190 1.00 95.44 91 VAL A N 1
ATOM 682 C CA . VAL A 1 91 ? -0.194 9.814 -4.875 1.00 95.44 91 VAL A CA 1
ATOM 683 C C . VAL A 1 91 ? -1.518 9.442 -4.212 1.00 95.44 91 VAL A C 1
ATOM 685 O O . VAL A 1 91 ? -1.549 9.185 -3.008 1.00 95.44 91 VAL A O 1
ATOM 688 N N . LEU A 1 92 ? -2.600 9.386 -4.992 1.00 97.81 92 LEU A N 1
ATOM 689 C CA . LEU A 1 92 ? -3.898 8.877 -4.550 1.00 97.81 92 LEU A CA 1
ATOM 690 C C . LEU A 1 92 ? -3.942 7.356 -4.726 1.00 97.81 92 LEU A C 1
ATOM 692 O O . LEU A 1 92 ? -3.886 6.858 -5.847 1.00 97.81 92 LEU A O 1
ATOM 696 N N . VAL A 1 93 ? -4.049 6.625 -3.620 1.00 98.06 93 VAL A N 1
ATOM 697 C CA . VAL A 1 93 ? -4.256 5.173 -3.613 1.00 98.06 93 VAL A CA 1
ATOM 698 C C . VAL A 1 93 ? -5.746 4.908 -3.440 1.00 98.06 93 VAL A C 1
ATOM 700 O O . VAL A 1 93 ? -6.318 5.360 -2.452 1.00 98.06 93 VAL A O 1
ATOM 703 N N . SER A 1 94 ? -6.367 4.186 -4.373 1.00 98.06 94 SER A N 1
ATOM 704 C CA . SER A 1 94 ? -7.790 3.818 -4.335 1.00 98.06 94 SER A CA 1
ATOM 705 C C . SER A 1 94 ? -7.894 2.302 -4.261 1.00 98.06 94 SER A C 1
ATOM 707 O O . SER A 1 94 ? -7.388 1.616 -5.137 1.00 98.06 94 SER A O 1
ATOM 709 N N . VAL A 1 95 ? -8.523 1.768 -3.216 1.00 98.25 95 VAL A N 1
ATOM 710 C CA . VAL A 1 95 ? -8.734 0.324 -3.064 1.00 98.25 95 VAL A CA 1
ATOM 711 C C . VAL A 1 95 ? -10.222 0.037 -3.139 1.00 98.25 95 VAL A C 1
ATOM 713 O O . VAL A 1 95 ? -11.016 0.620 -2.397 1.00 98.25 95 VAL A O 1
ATOM 716 N N . LYS A 1 96 ? -10.592 -0.873 -4.040 1.00 97.81 96 LYS A N 1
ATOM 717 C CA . LYS A 1 96 ? -11.974 -1.284 -4.287 1.00 97.81 96 LYS A CA 1
ATOM 718 C C . LYS A 1 96 ? -12.094 -2.794 -4.176 1.00 97.81 96 LYS A C 1
ATOM 720 O O . LYS A 1 96 ? -11.254 -3.507 -4.715 1.00 97.81 96 LYS A O 1
ATOM 725 N N . ALA A 1 97 ? -13.143 -3.273 -3.528 1.00 97.94 97 ALA A N 1
ATOM 726 C CA . ALA A 1 97 ? -13.465 -4.687 -3.471 1.00 97.94 97 ALA A CA 1
ATOM 727 C C . ALA A 1 97 ? -14.973 -4.921 -3.542 1.00 97.94 97 ALA A C 1
ATOM 729 O O . ALA A 1 97 ? -15.769 -4.058 -3.156 1.00 97.94 97 ALA A O 1
ATOM 730 N N . ASP A 1 98 ? -15.343 -6.096 -4.041 1.00 97.69 98 ASP A N 1
ATOM 731 C CA . ASP A 1 98 ? -16.737 -6.528 -4.079 1.00 97.69 98 ASP A CA 1
ATOM 732 C C . ASP A 1 98 ? -17.329 -6.635 -2.655 1.00 97.69 98 ASP A C 1
ATOM 734 O O . ASP A 1 98 ? -16.586 -6.789 -1.675 1.00 97.69 98 ASP A O 1
ATOM 738 N N . PRO A 1 99 ? -18.666 -6.552 -2.517 1.00 96.81 99 PRO A N 1
ATOM 739 C CA . PRO A 1 99 ? -19.375 -6.889 -1.287 1.00 96.81 99 PRO A CA 1
ATOM 740 C C . PRO A 1 99 ? -18.844 -8.142 -0.587 1.00 96.81 99 PRO A C 1
ATOM 742 O O . PRO A 1 99 ? -18.649 -9.178 -1.219 1.00 96.81 99 PRO A O 1
ATOM 745 N N . GLY A 1 100 ? -18.596 -8.045 0.719 1.00 95.19 100 GLY A N 1
ATOM 746 C CA . GLY A 1 100 ? -18.228 -9.196 1.550 1.00 95.19 100 GLY A CA 1
ATOM 747 C C . GLY A 1 100 ? -16.769 -9.644 1.448 1.00 95.19 100 GLY A C 1
ATOM 748 O O . GLY A 1 100 ? -16.345 -10.466 2.256 1.00 95.19 100 GLY A O 1
ATOM 749 N N . VAL A 1 101 ? -15.971 -9.087 0.525 1.00 97.75 101 VAL A N 1
ATOM 750 C CA . VAL A 1 101 ? -14.521 -9.363 0.445 1.00 97.75 101 VAL A CA 1
ATOM 751 C C . VAL A 1 101 ? -13.796 -8.890 1.705 1.00 97.75 101 VAL A C 1
ATOM 753 O O . VAL A 1 101 ? -12.864 -9.544 2.172 1.00 97.75 101 VAL A O 1
ATOM 756 N N . TYR A 1 102 ? -14.234 -7.765 2.269 1.00 97.25 102 TYR A N 1
ATOM 757 C CA . TYR A 1 102 ? -13.761 -7.252 3.550 1.00 97.25 102 TYR A CA 1
ATOM 758 C C . TYR A 1 102 ? -14.921 -7.140 4.542 1.00 97.25 102 TYR A C 1
ATOM 760 O O . TYR A 1 102 ? -16.052 -6.868 4.133 1.00 97.25 102 TYR A O 1
ATOM 768 N N . PRO A 1 103 ? -14.664 -7.312 5.851 1.00 95.50 103 PRO A N 1
ATOM 769 C CA . PRO A 1 103 ? -15.700 -7.157 6.861 1.00 95.50 103 PRO A CA 1
ATOM 770 C C . PRO A 1 103 ? -16.217 -5.715 6.903 1.00 95.50 103 PRO A C 1
ATOM 772 O O . PRO A 1 103 ? -15.458 -4.757 6.732 1.00 95.50 103 PRO A O 1
ATOM 775 N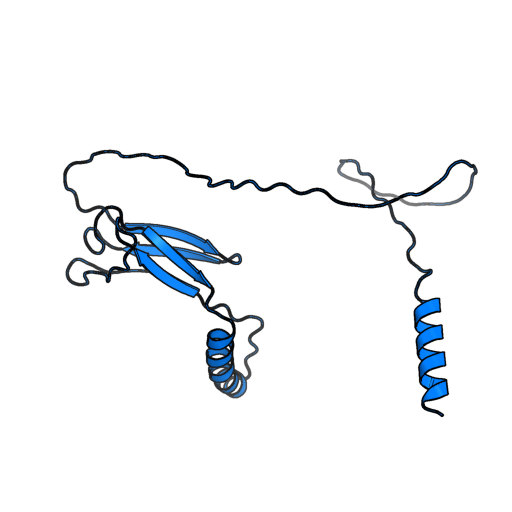 N . THR A 1 104 ? -17.505 -5.549 7.210 1.00 94.25 104 THR A N 1
ATOM 776 C CA . THR A 1 104 ? -18.132 -4.230 7.357 1.00 94.25 104 THR A CA 1
ATOM 777 C C . THR A 1 104 ? -17.337 -3.351 8.320 1.00 94.25 104 THR A C 1
ATOM 779 O O . THR A 1 104 ? -16.927 -3.791 9.399 1.00 94.25 104 THR A O 1
ATOM 782 N N . GLY A 1 105 ? -17.164 -2.075 7.978 1.00 93.06 105 GLY A N 1
ATOM 783 C CA . GLY A 1 105 ? -16.422 -1.108 8.791 1.00 93.06 105 GLY A CA 1
ATOM 784 C C . GLY A 1 105 ? -14.899 -1.250 8.735 1.00 93.06 105 GLY A C 1
ATOM 785 O O . GLY A 1 105 ? -14.218 -0.608 9.535 1.00 93.06 105 GLY A O 1
ATOM 786 N N . ALA A 1 106 ? -14.365 -2.061 7.819 1.00 96.69 106 ALA A N 1
ATOM 787 C CA . ALA A 1 106 ? -12.940 -2.071 7.535 1.00 96.69 106 ALA A CA 1
ATOM 788 C C . ALA A 1 106 ? -12.444 -0.709 7.005 1.00 96.69 106 ALA A C 1
ATOM 790 O O . ALA A 1 106 ? -13.205 0.079 6.433 1.00 96.69 106 ALA A O 1
ATOM 791 N N . LYS A 1 107 ? -11.153 -0.418 7.193 1.00 97.88 107 LYS A N 1
ATOM 792 C CA . LYS A 1 107 ? -10.520 0.855 6.822 1.00 97.88 107 LYS A CA 1
ATOM 793 C C . LYS A 1 107 ? -9.189 0.656 6.102 1.00 97.88 107 LYS A C 1
ATOM 795 O O . LYS A 1 107 ? -8.358 -0.138 6.529 1.00 97.88 107 LYS A O 1
ATOM 800 N N . LEU A 1 108 ? -8.962 1.436 5.051 1.00 98.50 108 LEU A N 1
ATOM 801 C CA . LEU A 1 108 ? -7.721 1.504 4.295 1.00 98.50 108 LEU A CA 1
ATOM 802 C C . LEU A 1 108 ? -6.649 2.242 5.101 1.00 98.50 108 LEU A C 1
ATOM 804 O O . LEU A 1 108 ? -6.813 3.389 5.528 1.00 98.50 108 LEU A O 1
ATOM 808 N N . GLN A 1 109 ? -5.498 1.600 5.242 1.00 98.25 109 GLN A N 1
ATOM 809 C CA . GLN A 1 109 ? -4.282 2.193 5.757 1.00 98.25 109 GLN A CA 1
ATOM 810 C C . GLN A 1 109 ? -3.206 2.151 4.677 1.00 98.25 109 GLN A C 1
ATOM 812 O O . GLN A 1 109 ? -2.888 1.100 4.136 1.00 98.25 109 GLN A O 1
ATOM 817 N N . VAL A 1 110 ? -2.607 3.310 4.408 1.00 98.31 110 VAL A N 1
ATOM 818 C CA . VAL A 1 110 ? -1.467 3.433 3.499 1.00 98.31 110 VAL A CA 1
ATOM 819 C C . VAL A 1 110 ? -0.323 4.095 4.249 1.00 98.31 110 VAL A C 1
ATOM 821 O O . VAL A 1 110 ? -0.500 5.161 4.850 1.00 98.31 110 VAL A O 1
ATOM 824 N N . LYS A 1 111 ? 0.846 3.457 4.239 1.00 97.00 111 LYS A N 1
ATOM 825 C CA . LYS A 1 111 ? 2.064 3.923 4.909 1.00 97.00 111 LYS A CA 1
ATOM 826 C C . LYS A 1 111 ? 3.215 3.966 3.918 1.00 97.00 111 LYS A C 1
ATOM 828 O O . LYS A 1 111 ? 3.381 3.070 3.105 1.00 97.00 111 LYS A O 1
ATOM 833 N N . LYS A 1 112 ? 4.068 4.984 4.006 1.00 95.81 112 LYS A N 1
ATOM 834 C CA . LYS A 1 112 ? 5.333 4.984 3.263 1.00 95.81 112 LYS A CA 1
ATOM 835 C C . LYS A 1 112 ? 6.310 4.021 3.933 1.00 95.81 112 LYS A C 1
ATOM 837 O O . LYS A 1 112 ? 6.487 4.082 5.151 1.00 95.81 112 LYS A O 1
ATOM 842 N N . VAL A 1 113 ? 6.961 3.161 3.153 1.00 95.19 113 VAL A N 1
ATOM 843 C CA . VAL A 1 113 ? 7.961 2.243 3.714 1.00 95.19 113 VAL A CA 1
ATOM 844 C C . VAL A 1 113 ? 9.198 3.002 4.200 1.00 95.19 113 VAL A C 1
ATOM 846 O O . VAL A 1 113 ? 9.530 4.095 3.736 1.00 95.19 113 VAL A O 1
ATOM 849 N N . GLY A 1 114 ? 9.919 2.408 5.149 1.00 92.00 114 GLY A N 1
ATOM 850 C CA . GLY A 1 114 ? 11.151 2.990 5.673 1.00 92.00 114 GLY A CA 1
ATOM 851 C C . GLY A 1 114 ? 12.304 2.981 4.661 1.00 92.00 114 GLY A C 1
ATOM 852 O O . GLY A 1 114 ? 12.426 2.086 3.822 1.00 92.00 114 GLY A O 1
ATOM 853 N N . LYS A 1 115 ? 13.243 3.922 4.825 1.00 90.69 115 LYS A N 1
ATOM 854 C CA . LYS A 1 115 ? 14.413 4.104 3.941 1.00 90.69 115 LYS A CA 1
ATOM 855 C C . LYS A 1 115 ? 15.289 2.864 3.753 1.00 90.69 115 LYS A C 1
ATOM 857 O O . LYS A 1 115 ? 15.954 2.734 2.730 1.00 90.69 115 LYS A O 1
ATOM 862 N N . ALA A 1 116 ? 15.324 1.957 4.726 1.00 90.75 116 ALA A N 1
ATOM 863 C CA . ALA A 1 116 ? 16.084 0.716 4.606 1.00 90.75 116 ALA A CA 1
ATOM 864 C C . ALA A 1 116 ? 15.460 -0.264 3.596 1.00 90.75 116 ALA A C 1
ATOM 866 O O . ALA A 1 116 ? 16.198 -0.915 2.861 1.00 90.75 116 ALA A O 1
ATOM 867 N N . ALA A 1 117 ? 14.127 -0.363 3.554 1.00 89.31 117 ALA A N 1
ATOM 868 C CA . ALA A 1 117 ? 13.412 -1.187 2.580 1.00 89.31 117 ALA A CA 1
ATOM 869 C C . ALA A 1 117 ? 13.471 -0.553 1.184 1.00 89.31 117 ALA A C 1
ATOM 871 O O . ALA A 1 117 ? 13.803 -1.241 0.224 1.00 89.31 117 ALA A O 1
ATOM 872 N N . GLU A 1 118 ? 13.277 0.769 1.112 1.00 91.06 118 GLU A N 1
ATOM 873 C CA . GLU A 1 118 ? 13.396 1.569 -0.117 1.00 91.06 118 GLU A CA 1
ATOM 874 C C . GLU A 1 118 ? 14.726 1.295 -0.838 1.00 91.06 118 GLU A C 1
ATOM 876 O O . GLU A 1 118 ? 14.741 0.830 -1.972 1.00 91.06 118 GLU A O 1
ATOM 881 N N . ARG A 1 119 ? 15.855 1.396 -0.123 1.00 90.38 119 ARG A N 1
ATOM 882 C CA . ARG A 1 119 ? 17.191 1.128 -0.687 1.00 90.38 119 ARG A CA 1
ATOM 883 C C . ARG A 1 119 ? 17.373 -0.282 -1.253 1.00 90.38 119 ARG A C 1
ATOM 885 O O . ARG A 1 119 ? 18.152 -0.453 -2.192 1.00 90.38 119 ARG A O 1
ATOM 892 N N . LYS A 1 120 ? 16.732 -1.299 -0.665 1.00 90.94 120 LYS A N 1
ATOM 893 C CA . LYS A 1 120 ? 16.830 -2.682 -1.161 1.00 90.94 120 LYS A CA 1
ATOM 894 C C . LYS A 1 120 ? 16.124 -2.820 -2.505 1.00 90.94 120 LYS A C 1
ATOM 896 O O . LYS A 1 120 ? 16.692 -3.408 -3.421 1.00 90.94 120 LYS A O 1
ATOM 901 N N . VAL A 1 121 ? 14.927 -2.248 -2.615 1.00 90.75 121 VAL A N 1
ATOM 902 C CA . VAL A 1 121 ? 14.144 -2.257 -3.854 1.00 90.75 121 VAL A CA 1
ATOM 903 C C . VAL A 1 121 ? 14.840 -1.422 -4.925 1.00 90.75 121 VAL A C 1
ATOM 905 O O . VAL A 1 121 ? 15.069 -1.925 -6.019 1.00 90.75 121 VAL A O 1
ATOM 908 N N . ASP A 1 122 ? 15.307 -0.219 -4.589 1.00 89.50 122 ASP A N 1
ATOM 909 C CA . ASP A 1 122 ? 16.028 0.644 -5.531 1.00 89.50 122 ASP A CA 1
ATOM 910 C C . ASP A 1 122 ? 17.281 -0.035 -6.097 1.00 89.50 122 ASP A C 1
ATOM 912 O O . ASP A 1 122 ? 17.575 0.071 -7.287 1.00 89.50 122 ASP A O 1
ATOM 916 N N . SER A 1 123 ? 18.019 -0.772 -5.258 1.00 89.50 123 SER A N 1
ATOM 917 C CA . SER A 1 123 ? 19.205 -1.514 -5.702 1.00 89.50 123 SER A CA 1
ATOM 918 C C . SER A 1 123 ? 18.846 -2.632 -6.683 1.00 89.50 123 SER A C 1
ATOM 920 O O . SER A 1 123 ? 19.543 -2.801 -7.680 1.00 89.50 123 SER A O 1
ATOM 922 N N . ALA A 1 124 ? 17.757 -3.362 -6.425 1.00 89.44 124 ALA A N 1
ATOM 923 C CA . ALA A 1 124 ? 17.278 -4.422 -7.310 1.00 89.44 124 ALA A CA 1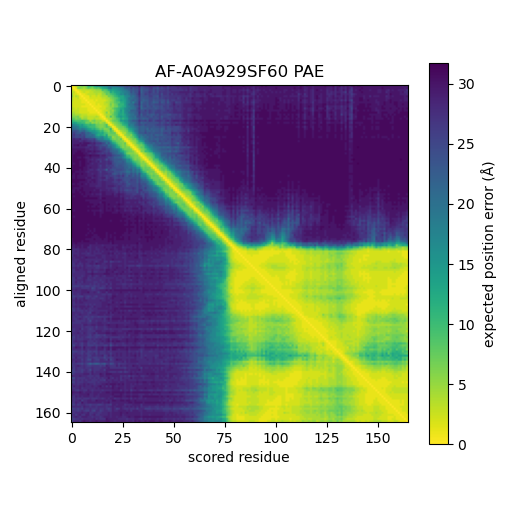
ATOM 924 C C . ALA A 1 124 ? 16.754 -3.875 -8.649 1.00 89.44 124 ALA A C 1
ATOM 926 O O . ALA A 1 124 ? 16.980 -4.474 -9.699 1.00 89.44 124 ALA A O 1
ATOM 927 N N . LEU A 1 125 ? 16.096 -2.712 -8.630 1.00 90.06 125 LEU A N 1
ATOM 928 C CA . LEU A 1 125 ? 15.600 -2.054 -9.839 1.00 90.06 125 LEU A CA 1
ATOM 929 C C . LEU A 1 125 ? 16.733 -1.462 -10.682 1.00 90.06 125 LEU A C 1
ATOM 931 O O . LEU A 1 125 ? 16.679 -1.516 -11.907 1.00 90.06 125 LEU A O 1
ATOM 935 N N . LYS A 1 126 ? 17.786 -0.931 -10.052 1.00 89.44 126 LYS A N 1
ATOM 936 C CA . LYS A 1 126 ? 18.884 -0.254 -10.755 1.00 89.44 126 LYS A CA 1
ATOM 937 C C . LYS A 1 126 ? 19.586 -1.138 -11.787 1.00 89.44 126 LYS A C 1
ATOM 939 O O . LYS A 1 126 ? 19.941 -0.643 -12.852 1.00 89.44 126 LYS A O 1
ATOM 944 N N . GLU A 1 127 ? 19.783 -2.421 -11.494 1.00 86.94 127 GLU A N 1
ATOM 945 C CA . GLU A 1 127 ? 20.377 -3.362 -12.454 1.00 86.94 127 GLU A CA 1
ATOM 946 C C . GLU A 1 127 ? 19.485 -3.526 -13.693 1.00 86.94 127 GLU A C 1
ATOM 948 O O . GLU A 1 127 ? 19.960 -3.381 -14.818 1.00 86.94 127 GLU A O 1
ATOM 953 N N . LYS A 1 128 ? 18.175 -3.710 -13.487 1.00 88.62 128 LYS A N 1
ATOM 954 C CA . LYS A 1 128 ? 17.184 -3.853 -14.566 1.00 88.62 128 LYS A CA 1
ATOM 955 C C . LYS A 1 128 ? 17.057 -2.584 -15.412 1.00 88.62 128 LYS A C 1
ATOM 957 O O . LYS A 1 128 ? 16.966 -2.659 -16.634 1.00 88.62 128 LYS A O 1
ATOM 962 N N . LEU A 1 129 ? 17.119 -1.414 -14.778 1.00 91.06 129 LEU A N 1
ATOM 963 C CA . LEU A 1 129 ? 17.089 -0.124 -15.470 1.00 91.06 129 LEU A CA 1
ATOM 964 C C . LEU A 1 129 ? 18.336 0.085 -16.342 1.00 91.06 129 LEU A C 1
ATOM 966 O O . LEU A 1 129 ? 18.223 0.568 -17.466 1.00 91.06 129 LEU A O 1
ATOM 970 N N . LEU A 1 130 ? 19.521 -0.317 -15.865 1.00 87.12 130 LEU A N 1
ATOM 971 C CA . LEU A 1 130 ? 20.761 -0.241 -16.648 1.00 87.12 130 LEU A CA 1
ATOM 972 C C . LEU A 1 130 ? 20.739 -1.184 -17.857 1.00 87.12 130 LEU A C 1
ATOM 974 O O . LEU A 1 130 ? 21.157 -0.777 -18.942 1.00 87.12 130 LEU A O 1
ATOM 978 N N . GLU A 1 131 ? 20.234 -2.409 -17.684 1.00 90.12 131 GLU A N 1
ATOM 979 C CA . GLU A 1 131 ? 20.030 -3.370 -18.778 1.00 90.12 131 GLU A CA 1
ATOM 980 C C . GLU A 1 131 ? 19.117 -2.787 -19.870 1.00 90.12 131 GLU A C 1
ATOM 982 O O . GLU A 1 131 ? 19.459 -2.836 -21.055 1.00 90.12 131 GLU A O 1
ATOM 987 N N . ASN A 1 132 ? 18.007 -2.157 -19.470 1.00 91.00 132 ASN A N 1
ATOM 988 C CA . ASN A 1 132 ? 17.023 -1.574 -20.387 1.00 91.00 132 ASN A CA 1
ATOM 989 C C . ASN A 1 132 ? 17.378 -0.156 -20.876 1.00 91.00 132 ASN A C 1
ATOM 991 O O . ASN A 1 132 ? 16.677 0.393 -21.723 1.00 91.00 132 ASN A O 1
ATOM 995 N N . ARG A 1 133 ? 18.482 0.435 -20.389 1.00 86.56 133 ARG A N 1
ATOM 996 C CA . ARG A 1 133 ? 18.883 1.839 -20.634 1.00 86.56 133 ARG A CA 1
ATOM 997 C C . ARG A 1 133 ? 17.809 2.859 -20.230 1.00 86.56 133 ARG A C 1
ATOM 999 O O . ARG A 1 133 ? 17.681 3.919 -20.845 1.00 86.56 133 ARG A O 1
ATOM 1006 N N . GLU A 1 134 ? 17.057 2.545 -19.187 1.00 90.69 134 GLU A N 1
ATOM 1007 C CA . GLU A 1 134 ? 16.011 3.387 -18.614 1.00 90.69 134 GLU A CA 1
ATOM 1008 C C . GLU A 1 134 ? 16.561 4.218 -17.448 1.00 90.69 134 GLU A C 1
ATOM 1010 O O . GLU A 1 134 ? 17.530 3.841 -16.787 1.00 90.69 134 GLU A O 1
ATOM 1015 N N . ASN A 1 135 ? 15.940 5.370 -17.181 1.00 85.69 135 ASN A N 1
ATOM 1016 C CA . ASN A 1 135 ? 16.300 6.233 -16.057 1.00 85.69 135 ASN A CA 1
ATOM 1017 C C . ASN A 1 135 ? 15.078 6.435 -15.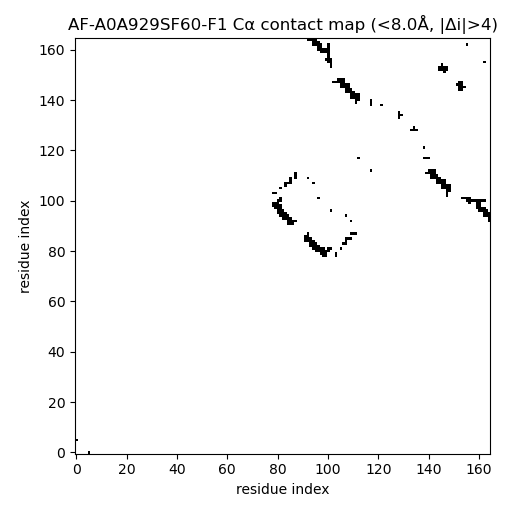162 1.00 85.69 135 ASN A C 1
ATOM 1019 O O . ASN A 1 135 ? 14.067 6.977 -15.604 1.00 85.69 135 ASN A O 1
ATOM 1023 N N . LEU A 1 136 ? 15.191 6.023 -13.900 1.00 85.50 136 LEU A N 1
ATOM 1024 C CA . LEU A 1 136 ? 14.178 6.253 -12.875 1.00 85.50 136 LEU A CA 1
ATOM 1025 C C . LEU A 1 136 ? 14.512 7.542 -12.121 1.00 85.50 136 LEU A C 1
ATOM 1027 O O . LEU A 1 136 ? 15.597 7.660 -11.552 1.00 85.50 136 LEU A O 1
ATOM 1031 N N . LEU A 1 137 ? 13.591 8.506 -12.140 1.00 85.56 137 LEU A N 1
ATOM 1032 C CA . LEU A 1 137 ? 13.765 9.789 -11.453 1.00 85.56 137 LEU A CA 1
ATOM 1033 C C . LEU A 1 137 ? 13.474 9.672 -9.956 1.00 85.56 137 LEU A C 1
ATOM 1035 O O . LEU A 1 137 ? 14.253 10.149 -9.135 1.00 85.56 137 LEU A O 1
ATOM 1039 N N . GLU A 1 138 ? 12.366 9.018 -9.610 1.00 85.38 138 GLU A N 1
ATOM 1040 C CA . GLU A 1 138 ? 11.920 8.838 -8.233 1.00 85.38 138 GLU A CA 1
ATOM 1041 C C . GLU A 1 138 ? 11.223 7.482 -8.071 1.00 85.38 138 GLU A C 1
ATOM 1043 O O . GLU A 1 138 ? 10.519 7.019 -8.967 1.00 85.38 138 GLU A O 1
ATOM 1048 N N . SER A 1 139 ? 11.446 6.849 -6.920 1.00 86.69 139 SER A N 1
ATOM 1049 C CA . SER A 1 139 ? 10.846 5.582 -6.502 1.00 86.69 139 SER A CA 1
ATOM 1050 C C . SER A 1 139 ? 10.083 5.835 -5.207 1.00 86.69 139 SER A C 1
ATOM 1052 O O . SER A 1 139 ? 10.641 6.365 -4.242 1.00 86.69 139 SER A O 1
ATOM 1054 N N . MET A 1 140 ? 8.800 5.487 -5.178 1.00 90.12 140 MET A N 1
ATOM 1055 C CA . MET A 1 140 ? 7.984 5.540 -3.970 1.00 90.12 140 MET A CA 1
ATOM 1056 C C . MET A 1 140 ? 7.397 4.165 -3.717 1.00 90.12 140 MET A C 1
ATOM 1058 O O . MET A 1 140 ? 6.906 3.510 -4.631 1.00 90.12 140 MET A O 1
ATOM 1062 N N . ILE A 1 141 ? 7.452 3.732 -2.463 1.00 93.69 141 ILE A N 1
ATOM 1063 C CA . ILE A 1 141 ? 6.951 2.426 -2.063 1.00 93.69 141 ILE A CA 1
ATOM 1064 C C . ILE A 1 141 ? 6.028 2.636 -0.875 1.00 93.69 141 ILE A C 1
ATOM 1066 O O . ILE A 1 141 ? 6.396 3.262 0.130 1.00 93.69 141 ILE A O 1
ATOM 1070 N N . PHE A 1 142 ? 4.826 2.102 -1.022 1.00 96.25 142 PHE A N 1
ATOM 1071 C CA . PHE A 1 142 ? 3.775 2.177 -0.032 1.00 96.25 142 PHE A CA 1
ATOM 1072 C C . PHE A 1 142 ? 3.422 0.774 0.445 1.00 96.25 142 PHE A C 1
ATOM 1074 O O . PHE A 1 142 ? 3.400 -0.174 -0.335 1.00 96.25 142 PHE A O 1
ATOM 1081 N N . ASP A 1 143 ? 3.176 0.676 1.740 1.00 96.62 143 ASP A N 1
ATOM 1082 C CA . ASP A 1 143 ? 2.573 -0.462 2.407 1.00 96.62 143 ASP A CA 1
ATOM 1083 C C . ASP A 1 143 ? 1.071 -0.191 2.520 1.00 96.62 143 ASP A C 1
ATOM 1085 O O . ASP A 1 143 ? 0.671 0.886 2.982 1.00 96.62 143 ASP A O 1
ATOM 1089 N N . ILE A 1 144 ? 0.260 -1.121 2.023 1.00 97.31 144 ILE A N 1
ATOM 1090 C CA . ILE A 1 144 ? -1.192 -0.987 1.909 1.00 97.31 144 ILE A CA 1
ATOM 1091 C C . ILE A 1 144 ? -1.819 -2.120 2.713 1.00 97.31 144 ILE A C 1
ATOM 1093 O O . ILE A 1 144 ? -1.673 -3.285 2.352 1.00 97.31 144 ILE A O 1
ATOM 1097 N N . SER A 1 145 ? -2.559 -1.757 3.756 1.00 98.00 145 SER A N 1
ATOM 1098 C CA . SER A 1 145 ? -3.278 -2.692 4.623 1.00 98.00 145 SER A CA 1
ATOM 1099 C C . SER A 1 145 ? -4.747 -2.295 4.713 1.00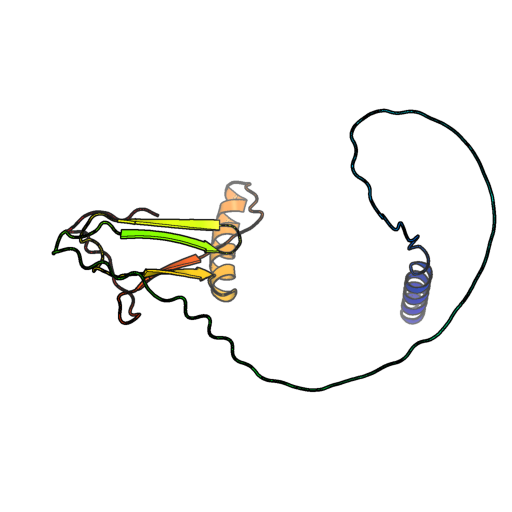 98.00 145 SER A C 1
ATOM 1101 O O . SER A 1 145 ? -5.089 -1.110 4.702 1.00 98.00 145 SER A O 1
ATOM 1103 N N . VAL A 1 146 ? -5.624 -3.283 4.870 1.00 98.19 146 VAL A N 1
ATOM 1104 C CA . VAL A 1 146 ? -7.022 -3.067 5.255 1.00 98.19 146 VAL A CA 1
ATOM 1105 C C . VAL A 1 146 ? -7.180 -3.538 6.692 1.00 98.19 146 VAL A C 1
ATOM 1107 O O . VAL A 1 146 ? -6.802 -4.658 7.022 1.00 98.19 146 VAL A O 1
ATOM 1110 N N . LEU A 1 147 ? -7.687 -2.666 7.560 1.00 98.38 147 LEU A N 1
ATOM 1111 C CA . LEU A 1 147 ? -7.842 -2.928 8.987 1.00 98.38 147 LEU A CA 1
ATOM 1112 C C . LEU A 1 147 ? -9.311 -3.147 9.335 1.00 98.38 147 LEU A C 1
ATOM 1114 O O . LEU A 1 147 ? -10.163 -2.435 8.813 1.00 98.38 147 LEU A O 1
ATOM 1118 N N . ASN A 1 148 ? -9.620 -4.080 10.230 1.00 96.69 148 ASN A N 1
ATOM 1119 C CA . ASN A 1 148 ? -10.964 -4.227 10.790 1.00 96.69 148 ASN A CA 1
ATOM 1120 C C . ASN A 1 148 ? -11.292 -3.099 11.795 1.00 96.69 148 ASN A C 1
ATOM 1122 O O . ASN A 1 148 ? -10.501 -2.179 12.021 1.00 96.69 148 ASN A O 1
ATOM 1126 N N . LYS A 1 149 ? -12.478 -3.170 12.414 1.00 95.44 149 LYS A N 1
ATOM 1127 C CA . LYS A 1 149 ? -12.923 -2.195 13.425 1.00 95.44 149 LYS A CA 1
ATOM 1128 C C . LYS A 1 149 ? -12.011 -2.138 14.658 1.00 95.44 149 LYS A C 1
ATOM 1130 O O . LYS A 1 149 ? -11.911 -1.079 15.270 1.00 95.44 149 LYS A O 1
ATOM 1135 N N . ASP A 1 150 ? -11.332 -3.237 14.973 1.00 95.94 150 ASP A N 1
ATOM 1136 C CA . ASP A 1 150 ? -10.398 -3.357 16.096 1.00 95.94 150 ASP A CA 1
ATOM 1137 C C . ASP A 1 150 ? -8.982 -2.854 15.746 1.00 95.94 150 ASP A C 1
ATOM 1139 O O . ASP A 1 150 ? -8.108 -2.774 16.608 1.00 95.94 150 ASP A O 1
ATOM 1143 N N . GLY A 1 151 ? -8.750 -2.459 14.487 1.00 96.69 151 GLY A N 1
ATOM 1144 C CA . GLY A 1 151 ? -7.465 -1.955 14.001 1.00 96.69 151 GLY A CA 1
ATOM 1145 C C . GLY A 1 151 ? -6.471 -3.045 13.591 1.00 96.69 151 GLY A C 1
ATOM 1146 O O . GLY A 1 151 ? -5.303 -2.738 13.350 1.00 96.69 151 GLY A O 1
ATOM 1147 N N . GLU A 1 152 ? -6.913 -4.296 13.491 1.00 98.00 152 GLU A N 1
ATOM 1148 C CA . GLU A 1 152 ? -6.097 -5.430 13.058 1.00 98.00 152 GLU A CA 1
ATOM 1149 C C . GLU A 1 152 ? -6.158 -5.597 11.540 1.00 98.00 152 GLU A C 1
ATOM 1151 O O . GLU A 1 152 ? -7.210 -5.406 10.927 1.00 98.00 152 GLU A O 1
ATOM 1156 N N . GLU A 1 153 ? -5.038 -5.974 10.923 1.00 98.12 153 GLU A N 1
ATOM 1157 C CA . GLU A 1 153 ? -4.996 -6.226 9.484 1.00 98.12 153 GLU A CA 1
ATOM 1158 C C . GLU A 1 153 ? -5.808 -7.470 9.115 1.00 98.12 153 GLU A C 1
ATOM 1160 O O . GLU A 1 153 ? -5.638 -8.541 9.698 1.00 98.12 153 GLU A O 1
ATOM 1165 N N . VAL A 1 154 ? -6.668 -7.322 8.110 1.00 97.56 154 VAL A N 1
ATOM 1166 C CA . VAL A 1 154 ? -7.503 -8.393 7.574 1.00 97.56 154 VAL A CA 1
ATOM 1167 C C . VAL A 1 154 ? -7.151 -8.683 6.125 1.00 97.56 154 VAL A C 1
ATOM 1169 O O . VAL A 1 154 ? -6.901 -7.788 5.319 1.00 97.56 154 VAL A O 1
ATOM 1172 N N . GLN A 1 155 ? -7.155 -9.969 5.794 1.00 97.88 155 GLN A N 1
ATOM 1173 C CA . GLN A 1 155 ? -6.970 -10.440 4.428 1.00 97.88 155 GLN A CA 1
ATOM 1174 C C . GLN A 1 155 ? -8.312 -10.432 3.682 1.00 97.88 155 GLN A C 1
ATOM 1176 O O . GLN A 1 155 ? -9.350 -10.644 4.314 1.00 97.88 155 GLN A O 1
ATOM 1181 N N . PRO A 1 156 ? -8.311 -10.201 2.360 1.00 97.38 156 PRO A N 1
ATOM 1182 C CA . PRO A 1 156 ? -9.525 -10.296 1.560 1.00 97.38 156 PRO A CA 1
ATOM 1183 C C . PRO A 1 156 ? -10.033 -11.740 1.473 1.00 97.38 156 PRO A C 1
ATOM 1185 O O . PRO A 1 156 ? -9.246 -12.672 1.288 1.00 97.38 156 PRO A O 1
ATOM 1188 N N . ASP A 1 157 ? -11.352 -11.922 1.531 1.00 97.75 157 ASP A N 1
ATOM 1189 C CA . ASP A 1 157 ? -12.000 -13.193 1.204 1.00 97.75 157 ASP A CA 1
ATOM 1190 C C . ASP A 1 157 ? -12.190 -13.316 -0.315 1.00 97.75 157 ASP A C 1
ATOM 1192 O O . ASP A 1 157 ? -13.150 -12.814 -0.902 1.00 97.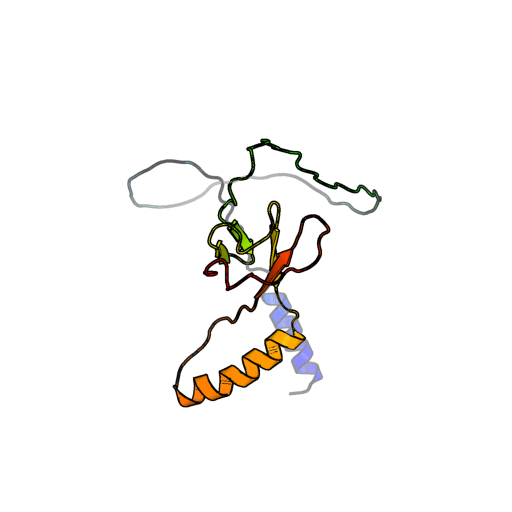75 157 ASP A O 1
ATOM 1196 N N . THR A 1 158 ? -11.265 -14.019 -0.969 1.00 97.06 158 THR A N 1
ATOM 1197 C CA . THR A 1 158 ? -11.279 -14.221 -2.428 1.00 97.06 158 THR A CA 1
ATOM 1198 C C . THR A 1 158 ? -12.382 -15.163 -2.914 1.00 97.06 158 THR A C 1
ATOM 1200 O O . THR A 1 158 ? -12.558 -15.329 -4.119 1.00 97.06 158 THR A O 1
ATOM 1203 N N . THR A 1 159 ? -13.145 -15.786 -2.009 1.00 97.81 159 THR A N 1
ATOM 1204 C CA . THR A 1 159 ? -14.345 -16.553 -2.377 1.00 97.81 159 THR A CA 1
ATOM 1205 C C . THR A 1 159 ? -15.571 -15.659 -2.563 1.00 97.81 159 THR A C 1
ATOM 1207 O O . THR A 1 159 ? -16.531 -16.073 -3.214 1.00 97.81 159 THR A O 1
ATOM 1210 N N . LYS A 1 160 ? -15.531 -14.436 -2.016 1.00 96.62 160 LYS A N 1
ATOM 1211 C CA . LYS A 1 160 ? -16.611 -13.440 -2.065 1.00 96.62 160 LYS A CA 1
ATOM 1212 C C . LYS A 1 160 ? -16.481 -12.469 -3.235 1.00 96.62 160 LYS A C 1
ATOM 1214 O O . LYS A 1 160 ? -17.487 -11.934 -3.687 1.00 96.62 160 LYS A O 1
ATOM 1219 N N . GLY A 1 161 ? -15.271 -12.297 -3.759 1.00 96.31 161 GLY A N 1
ATOM 1220 C CA . GLY A 1 161 ? -15.013 -11.457 -4.921 1.00 96.31 161 GLY A CA 1
ATOM 1221 C C . GLY A 1 161 ? -13.551 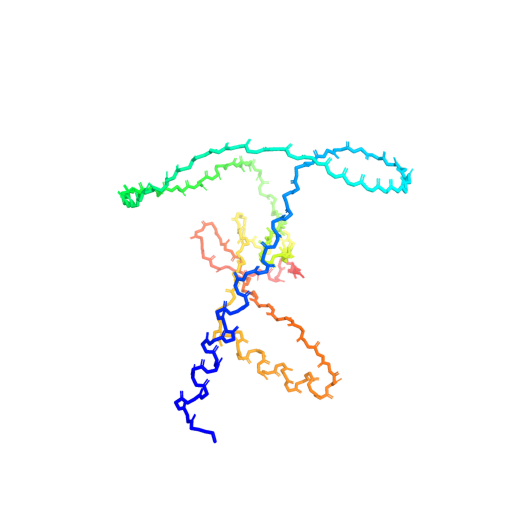-11.049 -5.038 1.00 96.31 161 GLY A C 1
ATOM 1222 O O . GLY A 1 161 ? -12.654 -11.725 -4.528 1.00 96.31 161 GLY A O 1
ATOM 1223 N N . GLU A 1 162 ? -13.313 -9.942 -5.735 1.00 97.00 162 GLU A N 1
ATOM 1224 C CA . GLU A 1 162 ? -11.973 -9.473 -6.086 1.00 97.00 162 GLU A CA 1
ATOM 1225 C C . GLU A 1 162 ? -11.609 -8.147 -5.407 1.00 97.00 162 GLU A C 1
ATOM 1227 O O . GLU A 1 162 ? -12.469 -7.369 -4.995 1.00 97.00 162 GLU A O 1
ATOM 1232 N N . VAL A 1 163 ? -10.302 -7.872 -5.338 1.00 97.88 163 VAL A N 1
ATOM 1233 C CA . VAL A 1 163 ? -9.737 -6.592 -4.885 1.00 97.88 163 VAL A CA 1
ATOM 1234 C C . VAL A 1 163 ? -8.995 -5.926 -6.041 1.00 97.88 163 VAL A C 1
ATOM 1236 O O . VAL A 1 163 ? -8.242 -6.578 -6.766 1.00 97.88 163 VAL A O 1
ATOM 1239 N N . LYS A 1 164 ? -9.181 -4.614 -6.194 1.00 97.50 164 LYS A N 1
ATOM 1240 C CA . LYS A 1 164 ? -8.502 -3.751 -7.169 1.00 97.50 164 LYS A CA 1
ATOM 1241 C C . LYS A 1 164 ? -7.836 -2.584 -6.449 1.00 97.50 164 LYS A C 1
ATOM 1243 O O . LYS A 1 164 ? -8.419 -2.026 -5.518 1.00 97.50 164 LYS A O 1
ATOM 1248 N N . VAL A 1 165 ? -6.636 -2.234 -6.905 1.00 96.25 165 VAL A N 1
ATOM 1249 C CA . VAL A 1 165 ? -5.794 -1.140 -6.398 1.00 96.25 165 VAL A CA 1
ATOM 1250 C C . VAL A 1 165 ? -5.335 -0.285 -7.569 1.00 96.25 165 VAL A C 1
ATOM 1252 O O . VAL A 1 165 ? -5.019 -0.894 -8.618 1.00 96.25 165 VAL A O 1
#

Sequence (165 aa):
MDKRMWKKILAMLLLMSCICTTVVSAEGLKSDIDQPEAVKAESVEAKSGDTSKDARVGKSLSEDAETVEESQEAVEDAEEAFQQEKEISGVLVSVKADPGVYPTGAKLQVKKVGKAAERKVDSALKEKLLENRENLLESMIFDISVLNKDGEEVQPDTTKGEVKV

Foldseek 3Di:
DDPVVVVVVVVVVVVVVPPPDDDDDDDDDDDDDDDDDDDDDDDDDDDDDDDDDDDDDDDDDDDDDPDDDDDDDDDPDDQDWDWDWDDDPNDIDIKTKDGPQDDPPKDKDKDWDDPVVVVVVCVVVVVVCVVVVHDDPDDTDIDIFIAHPVRHGDGTDPVRTDMDD

Mean predicted aligned error: 19.74 Å

Solvent-accessible surface area (backbone atoms only — not comparable to full-atom values): 11438 Å² total; per-residue (Å²): 132,55,78,71,53,53,54,52,52,53,53,53,53,59,60,68,64,72,77,74,81,78,86,79,84,87,79,86,76,94,76,84,86,81,86,84,88,86,88,86,85,88,81,89,82,90,80,89,82,85,83,91,87,78,85,86,90,83,93,79,95,74,90,80,83,84,79,79,83,83,84,88,76,94,69,86,89,65,67,59,58,47,71,48,73,50,76,55,98,93,40,77,46,53,43,39,30,36,37,54,17,51,66,86,72,48,44,82,44,78,42,75,60,55,71,74,60,50,52,55,54,52,55,63,47,48,58,56,29,60,76,71,71,52,85,82,91,81,87,85,60,72,47,78,46,41,20,41,81,88,66,46,80,56,78,74,38,70,89,54,38,58,78,48,112

Secondary structure (DSSP, 8-state):
--HHHHHHHHHHHHHHGGG---------------------------------------------------------S--PPEEEEEEETTEEEEEEE-TTSS-TT-EEEEEEPPHHHHHHHHHHHHHHHHHHT---S----EEEEEE-TTS-B----TTT--EE-